Protein AF-A0A5C9EE00-F1 (afdb_monomer)

Mean predicted aligned error: 8.83 Å

Solvent-accessible surface area (backbone atoms only — not comparable to full-atom values): 4661 Å² total; per-residue (Å²): 132,55,71,70,54,52,48,63,77,40,44,71,58,52,49,53,52,50,52,53,49,52,52,49,36,52,50,49,22,52,52,47,26,50,50,41,34,69,76,68,66,42,54,75,70,68,21,47,56,55,14,49,52,52,31,52,52,51,52,52,52,51,53,52,50,52,51,50,56,52,54,53,49,51,55,51,50,55,56,51,56,62,58,76,76,107

Foldseek 3Di:
DDPVVVCVVCVVVVVVLVVVLVVVLVVQLVVQLVCCCPVVVDDNVVSNVRSVVRSVVSVVVSVVVVVVVVVVVVVVVVVVVVVVVD

Secondary structure (DSSP, 8-state):
--HHHHHHHTHHHHHHHHHHHHHHHHHHHHHHHHHHHHHS---HHHHHHHHHHHHHHHHHHHHHHHHHHHHHHHHHHHHHHHHHT-

Radius of gyration: 19.13 Å; Cα contacts (8 Å, |Δi|>4): 34; chains: 1; bounding box: 44×23×53 Å

pLDDT: mean 78.39, std 7.21, range [48.19, 87.31]

Nearest PDB structures (foldseek):
  8b6h-assembly1_EG  TM=4.967E-01  e=3.124E+00  Tetrahymena thermophila SB210
  6rh7-assembly1_B  TM=4.861E-01  e=4.028E+00  Thermotoga maritima
  3dge-assembly3_A  TM=4.995E-01  e=5.534E+00  Thermotoga maritima

Sequence (86 aa):
MDIKEFISENKVFLKKLVYLGLVVLLLSFWVFYNIFRINIGFEVYPSWGYGILTALGFTAGLLTLIYFLVEYREVISEKTSKIIKR

Structure (mmCIF, N/CA/C/O backbone):
data_AF-A0A5C9EE00-F1
#
_entry.id   AF-A0A5C9EE00-F1
#
loop_
_atom_site.group_PDB
_atom_site.id
_atom_site.type_symbol
_atom_site.label_atom_id
_atom_site.label_alt_id
_atom_site.label_comp_id
_atom_site.label_asym_id
_atom_site.label_entity_id
_atom_site.label_seq_id
_atom_site.pdbx_PDB_ins_code
_atom_site.Cartn_x
_atom_site.Cartn_y
_atom_site.Cartn_z
_atom_site.occupancy
_atom_site.B_iso_or_equiv
_atom_site.auth_seq_id
_atom_site.auth_comp_id
_atom_site.auth_asym_id
_atom_site.auth_atom_id
_atom_site.pdbx_PDB_model_num
ATOM 1 N N . MET A 1 1 ? -10.243 3.592 24.406 1.00 56.91 1 MET A N 1
ATOM 2 C CA . MET A 1 1 ? -10.108 2.232 23.853 1.00 56.91 1 MET A CA 1
ATOM 3 C C . MET A 1 1 ? -8.646 2.078 23.505 1.00 56.91 1 MET A C 1
ATOM 5 O O . MET A 1 1 ? -8.117 2.961 22.841 1.00 56.91 1 MET A O 1
ATOM 9 N N . ASP A 1 2 ? -7.978 1.067 24.042 1.00 72.12 2 ASP A N 1
ATOM 10 C CA . ASP A 1 2 ? -6.547 0.868 23.786 1.00 72.12 2 ASP A CA 1
ATOM 11 C C . ASP A 1 2 ? -6.351 0.439 22.313 1.00 72.12 2 ASP A C 1
ATOM 13 O O . ASP A 1 2 ? -7.181 -0.288 21.760 1.00 72.12 2 ASP A O 1
ATOM 17 N N . ILE A 1 3 ? -5.272 0.869 21.650 1.00 71.25 3 ILE A N 1
ATOM 18 C CA . ILE A 1 3 ? -4.959 0.483 20.257 1.00 71.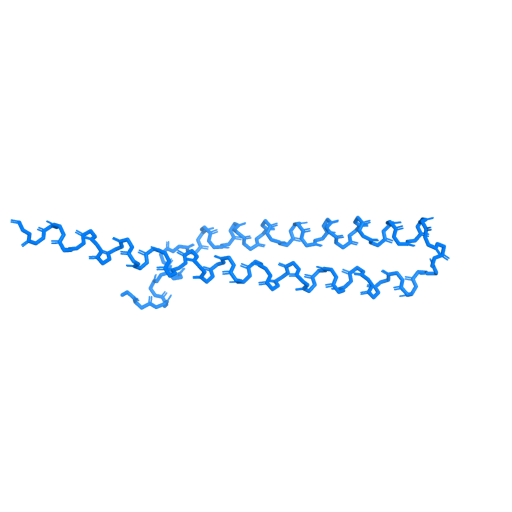25 3 ILE A CA 1
ATOM 19 C C . ILE A 1 3 ? -4.944 -1.041 20.103 1.00 71.25 3 ILE A C 1
ATOM 21 O O . ILE A 1 3 ? -5.397 -1.581 19.089 1.00 71.25 3 ILE A O 1
ATOM 25 N N . LYS A 1 4 ? -4.457 -1.755 21.123 1.00 75.19 4 LYS A N 1
ATOM 26 C CA . LYS A 1 4 ? -4.438 -3.224 21.125 1.00 75.19 4 LYS A CA 1
ATOM 27 C C . LYS A 1 4 ? -5.848 -3.817 21.129 1.00 75.19 4 LYS A C 1
ATOM 29 O O . LYS A 1 4 ? -6.087 -4.831 20.475 1.00 75.19 4 LYS A O 1
ATOM 34 N N . GLU A 1 5 ? -6.770 -3.163 21.824 1.00 79.44 5 GLU A N 1
ATOM 35 C CA . GLU A 1 5 ? -8.180 -3.537 21.924 1.00 79.44 5 GLU A CA 1
ATOM 36 C C . GLU A 1 5 ? -8.882 -3.339 20.573 1.00 79.44 5 GLU A C 1
ATOM 38 O O . GLU A 1 5 ? -9.509 -4.263 20.058 1.00 79.44 5 GLU A O 1
ATOM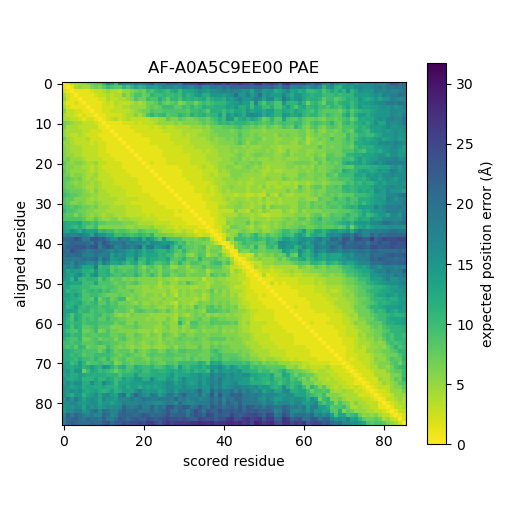 43 N N . PHE A 1 6 ? -8.643 -2.199 19.913 1.00 74.38 6 PHE A N 1
ATOM 44 C CA . PHE A 1 6 ? -9.167 -1.922 18.572 1.00 74.38 6 PHE A CA 1
ATOM 45 C C . PHE A 1 6 ? -8.694 -2.937 17.524 1.00 74.38 6 PHE A C 1
ATOM 47 O O . PHE A 1 6 ? -9.498 -3.438 16.729 1.00 74.38 6 PHE A O 1
ATOM 54 N N . ILE A 1 7 ? -7.392 -3.249 17.516 1.00 78.19 7 ILE A N 1
ATOM 55 C CA . ILE A 1 7 ? -6.808 -4.225 16.586 1.00 78.19 7 ILE A CA 1
ATOM 56 C C . ILE A 1 7 ? -7.391 -5.618 16.834 1.00 78.19 7 ILE A C 1
ATOM 58 O O . ILE A 1 7 ? -7.661 -6.344 15.876 1.00 78.19 7 ILE A O 1
ATOM 62 N N . SER A 1 8 ? -7.592 -5.989 18.100 1.00 82.25 8 SER A N 1
ATOM 63 C CA . SER A 1 8 ? -8.202 -7.263 18.483 1.00 82.25 8 SER A CA 1
ATOM 64 C C . SER A 1 8 ? -9.640 -7.374 17.967 1.00 82.25 8 SER A C 1
ATOM 66 O O . SER A 1 8 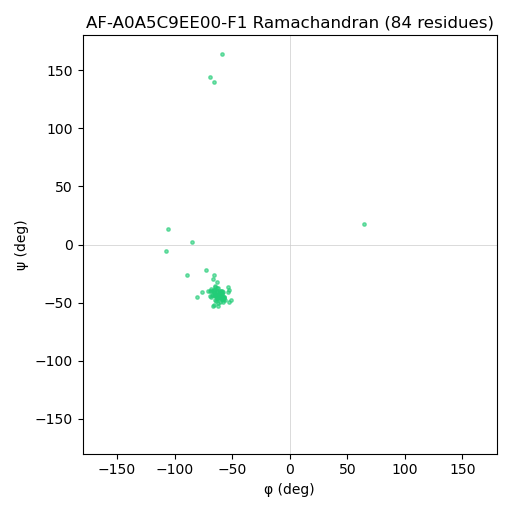? -9.964 -8.337 17.267 1.00 82.25 8 SER A O 1
ATOM 68 N N . GLU A 1 9 ? -10.468 -6.355 18.215 1.00 83.75 9 GLU A N 1
ATOM 69 C CA . GLU A 1 9 ? -11.874 -6.315 17.788 1.00 83.75 9 GLU A CA 1
ATOM 70 C C . GLU A 1 9 ? -12.033 -6.326 16.262 1.00 83.75 9 GLU A C 1
ATOM 72 O O . GLU A 1 9 ? -12.928 -6.975 15.721 1.00 83.75 9 GLU A O 1
ATOM 77 N N . ASN A 1 10 ? -11.141 -5.639 15.543 1.00 81.19 10 ASN A N 1
ATOM 78 C CA . ASN A 1 10 ? -11.271 -5.417 14.101 1.00 81.19 10 ASN A CA 1
ATOM 79 C C . ASN A 1 10 ? -10.313 -6.279 13.266 1.00 81.19 10 ASN A C 1
ATOM 81 O O . ASN A 1 10 ? -10.158 -6.054 12.064 1.00 81.19 10 ASN A O 1
ATOM 85 N N . LYS A 1 11 ? -9.686 -7.302 13.860 1.00 82.19 11 LYS A N 1
ATOM 86 C CA . LYS A 1 11 ? -8.630 -8.123 13.237 1.00 82.19 11 LYS A CA 1
ATOM 87 C C . LYS A 1 11 ? -9.017 -8.704 11.874 1.00 82.19 11 LYS A C 1
ATOM 89 O O . LYS A 1 11 ? -8.188 -8.762 10.966 1.00 82.19 11 LYS A O 1
ATOM 94 N N . VAL A 1 12 ? -10.266 -9.146 11.717 1.00 85.50 12 VAL A N 1
ATOM 95 C CA . VAL A 1 12 ? -10.775 -9.714 10.454 1.00 85.50 12 VAL A CA 1
ATOM 96 C C . VAL A 1 12 ? -10.896 -8.637 9.376 1.00 85.50 12 VAL A C 1
ATOM 98 O O . VAL A 1 12 ? -10.486 -8.861 8.237 1.00 85.50 12 VAL A O 1
ATOM 101 N N . PHE A 1 13 ? -11.424 -7.466 9.734 1.00 81.38 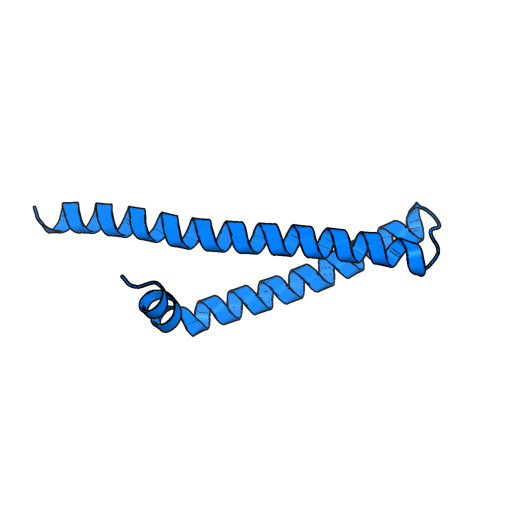13 PHE A N 1
ATOM 102 C CA . PHE A 1 13 ? -11.536 -6.325 8.829 1.00 81.38 13 PHE A CA 1
ATOM 103 C C . PHE A 1 13 ? -10.153 -5.801 8.424 1.00 81.38 13 PHE A C 1
ATOM 105 O O . PHE A 1 13 ? -9.873 -5.678 7.233 1.00 81.38 13 PHE A O 1
ATOM 112 N N . LEU A 1 14 ? -9.253 -5.610 9.394 1.00 81.88 14 LEU A N 1
ATOM 113 C CA . LEU A 1 14 ? -7.873 -5.180 9.157 1.00 81.88 14 LEU A CA 1
ATOM 114 C C . LEU A 1 14 ? -7.122 -6.152 8.241 1.00 81.88 14 LEU A C 1
ATOM 116 O O . LEU A 1 14 ? -6.453 -5.714 7.310 1.00 81.88 14 LEU A O 1
ATOM 120 N N . LYS A 1 15 ? -7.285 -7.471 8.425 1.00 83.38 15 LYS A N 1
ATOM 121 C CA . LYS A 1 15 ? -6.720 -8.467 7.499 1.00 83.38 15 LYS A CA 1
ATOM 122 C C . LYS A 1 15 ? -7.220 -8.277 6.069 1.00 83.38 15 LYS A C 1
ATOM 124 O O . LYS A 1 15 ? -6.410 -8.277 5.149 1.00 83.38 15 LYS A O 1
ATOM 129 N N . LYS A 1 16 ? -8.533 -8.116 5.868 1.00 85.44 16 LYS A N 1
ATOM 130 C CA . LYS A 1 16 ? -9.109 -7.888 4.530 1.00 85.44 16 LYS A CA 1
ATOM 131 C C . LYS A 1 16 ? -8.568 -6.606 3.898 1.00 85.44 16 LYS A C 1
ATOM 133 O O . LYS A 1 16 ? -8.236 -6.616 2.717 1.00 85.44 16 LYS A O 1
ATOM 138 N N . LEU A 1 17 ? -8.428 -5.544 4.690 1.00 81.56 17 LEU A N 1
ATOM 139 C CA . LEU A 1 17 ? -7.860 -4.274 4.245 1.00 81.56 17 LEU A CA 1
ATOM 140 C C . LEU A 1 17 ? -6.393 -4.427 3.813 1.00 81.56 17 LEU A C 1
ATOM 142 O O . LEU A 1 17 ? -6.012 -3.930 2.758 1.00 81.56 17 LEU A O 1
ATOM 146 N N . VAL A 1 18 ? -5.591 -5.170 4.583 1.00 83.62 18 VAL A N 1
ATOM 147 C CA . VAL A 1 18 ? -4.195 -5.479 4.236 1.00 83.62 18 VAL A CA 1
ATOM 148 C C . VAL A 1 18 ? -4.119 -6.296 2.947 1.00 83.62 18 VAL A C 1
ATOM 150 O O . VAL A 1 18 ? -3.338 -5.948 2.067 1.00 83.62 18 VAL A O 1
ATOM 153 N N . TYR A 1 19 ? -4.942 -7.339 2.785 1.00 86.19 19 TYR A N 1
ATOM 154 C CA . TYR A 1 19 ? -4.965 -8.123 1.544 1.00 86.19 19 TYR A CA 1
ATOM 155 C C . TYR A 1 19 ? -5.350 -7.278 0.332 1.00 86.19 19 TYR A C 1
ATOM 157 O O . TYR A 1 19 ? -4.693 -7.368 -0.703 1.00 86.19 19 TYR A O 1
ATOM 165 N N . LEU A 1 20 ? -6.374 -6.434 0.464 1.00 84.00 20 LEU A N 1
ATOM 166 C CA . LEU A 1 20 ? -6.763 -5.506 -0.592 1.00 84.00 20 LEU A CA 1
ATOM 167 C C . LEU A 1 20 ? -5.607 -4.553 -0.929 1.00 84.00 20 LEU A C 1
ATOM 169 O O . LEU A 1 20 ? -5.284 -4.375 -2.099 1.00 84.00 20 LEU A O 1
ATOM 173 N N . GLY A 1 21 ? -4.934 -4.014 0.091 1.00 82.62 21 GLY A N 1
ATOM 174 C CA . GLY A 1 21 ? -3.743 -3.183 -0.067 1.00 82.62 21 GLY A CA 1
ATOM 175 C C . GLY A 1 21 ? -2.619 -3.889 -0.827 1.00 82.62 21 GLY A C 1
ATOM 176 O O . GLY A 1 21 ? -2.065 -3.310 -1.755 1.00 82.62 21 GLY A O 1
ATOM 177 N N . LEU A 1 22 ? -2.324 -5.150 -0.496 1.00 85.31 22 LEU A N 1
ATOM 178 C CA . LEU A 1 22 ? -1.310 -5.959 -1.186 1.00 85.31 22 LEU A CA 1
ATOM 179 C C . LEU A 1 22 ? -1.666 -6.216 -2.656 1.00 85.31 22 LEU A C 1
ATOM 181 O O . LEU A 1 22 ? -0.793 -6.137 -3.519 1.00 85.31 22 LEU A O 1
ATOM 185 N N . VAL A 1 23 ? -2.939 -6.496 -2.953 1.00 87.31 23 VAL A N 1
ATOM 186 C CA . VAL A 1 23 ? -3.409 -6.678 -4.335 1.00 87.31 23 VAL A CA 1
ATOM 187 C C . VAL A 1 23 ? -3.245 -5.385 -5.128 1.00 87.31 23 VAL A C 1
ATOM 189 O O . VAL A 1 23 ? -2.699 -5.411 -6.230 1.00 87.31 23 VAL A O 1
ATOM 192 N N . VAL A 1 24 ? -3.666 -4.249 -4.568 1.00 84.00 24 VAL A N 1
ATOM 193 C CA . VAL A 1 24 ? -3.535 -2.958 -5.251 1.00 84.00 24 VAL A CA 1
ATOM 194 C C . VAL A 1 24 ? -2.065 -2.580 -5.431 1.00 84.00 24 VAL A C 1
ATOM 196 O O . VAL A 1 24 ? -1.692 -2.161 -6.518 1.00 84.00 24 VAL A O 1
ATOM 199 N N . LEU A 1 25 ? -1.212 -2.821 -4.432 1.00 84.88 25 LEU A N 1
ATOM 200 C CA . LEU A 1 25 ? 0.238 -2.625 -4.530 1.00 84.88 25 LEU A CA 1
ATOM 201 C C . LEU A 1 25 ? 0.856 -3.407 -5.688 1.00 84.88 25 LEU A C 1
ATOM 203 O O . LEU A 1 25 ? 1.617 -2.842 -6.475 1.00 84.88 25 LEU A O 1
ATOM 207 N N . LEU A 1 26 ? 0.515 -4.692 -5.804 1.00 85.31 26 LEU A N 1
ATOM 208 C CA . LEU A 1 26 ? 1.010 -5.546 -6.878 1.00 85.31 26 LEU A CA 1
ATOM 209 C C . LEU A 1 26 ? 0.539 -5.042 -8.245 1.00 85.31 26 LEU A C 1
ATOM 211 O O . LEU A 1 26 ? 1.343 -4.939 -9.170 1.00 85.31 26 LEU A O 1
ATOM 215 N N . LEU A 1 27 ? -0.743 -4.692 -8.369 1.00 84.44 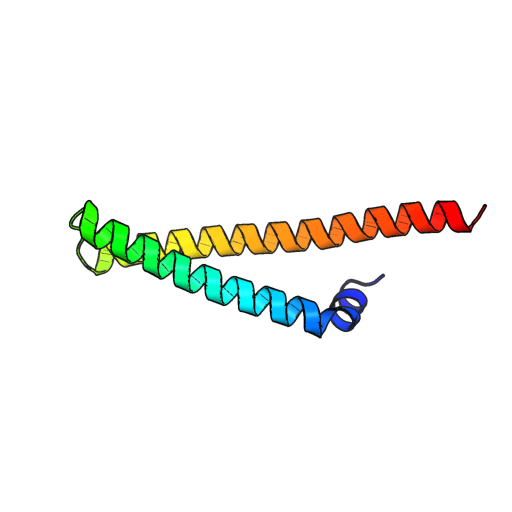27 LEU A N 1
ATOM 216 C CA . LEU A 1 27 ? -1.304 -4.160 -9.610 1.00 84.44 27 LEU A CA 1
ATOM 217 C C . LEU A 1 27 ? -0.678 -2.814 -9.983 1.00 84.44 27 LEU A C 1
ATOM 219 O O . LEU A 1 27 ? -0.315 -2.623 -11.140 1.00 84.44 27 LEU A O 1
ATOM 223 N N . SER A 1 28 ? -0.489 -1.905 -9.024 1.00 81.19 28 SER A N 1
ATOM 224 C CA . SER A 1 28 ? 0.200 -0.633 -9.246 1.00 81.19 28 SER A CA 1
ATOM 225 C C . SER A 1 28 ? 1.638 -0.865 -9.700 1.00 81.19 28 SER A C 1
ATOM 227 O O . SER A 1 28 ? 2.027 -0.339 -10.739 1.00 81.19 28 SER A O 1
ATOM 229 N N . PHE A 1 29 ? 2.410 -1.708 -9.006 1.00 86.62 29 PHE A N 1
ATOM 230 C CA . PHE A 1 29 ? 3.759 -2.067 -9.448 1.00 86.62 29 PHE A CA 1
ATOM 231 C C . PHE A 1 29 ? 3.746 -2.563 -10.898 1.00 86.62 29 PHE A C 1
ATOM 233 O O . PHE A 1 29 ? 4.515 -2.075 -11.721 1.00 86.62 29 PHE A O 1
ATOM 240 N N . TRP A 1 30 ? 2.845 -3.493 -11.224 1.00 85.69 30 TRP A N 1
ATOM 241 C CA . TRP A 1 30 ? 2.796 -4.128 -12.537 1.00 85.69 30 TRP A CA 1
ATOM 242 C C . TRP A 1 30 ? 2.385 -3.157 -13.647 1.00 85.69 30 TRP A C 1
ATOM 244 O O . TRP A 1 30 ? 3.013 -3.134 -14.705 1.00 85.69 30 TRP A O 1
ATOM 254 N N . VAL A 1 31 ? 1.376 -2.317 -13.407 1.00 86.06 31 VAL A N 1
ATOM 255 C CA . VAL A 1 31 ? 0.921 -1.293 -14.358 1.00 86.06 31 VAL A CA 1
ATOM 256 C C . VAL A 1 31 ? 2.034 -0.289 -14.626 1.00 86.06 31 VAL A C 1
ATOM 258 O O . VAL A 1 31 ? 2.401 -0.084 -15.782 1.00 86.06 31 VAL A O 1
ATOM 261 N N . PHE A 1 32 ? 2.618 0.297 -13.580 1.00 80.94 32 PHE A N 1
ATOM 262 C CA . PHE A 1 32 ? 3.659 1.306 -13.753 1.00 80.94 32 PHE A CA 1
ATOM 263 C C . PHE A 1 32 ? 4.926 0.699 -14.362 1.00 80.94 32 PHE A C 1
ATOM 265 O O . PHE A 1 32 ? 5.439 1.250 -15.331 1.00 80.94 32 PHE A O 1
ATOM 272 N N . TYR A 1 33 ? 5.369 -0.478 -13.912 1.00 83.38 33 TYR A N 1
ATOM 273 C CA . TYR A 1 33 ? 6.489 -1.196 -14.530 1.00 83.38 33 TYR A CA 1
ATOM 274 C C . TYR A 1 33 ? 6.308 -1.355 -16.049 1.00 83.38 33 TYR A C 1
ATOM 276 O O . TYR A 1 33 ? 7.224 -1.045 -16.814 1.00 83.38 33 TYR A O 1
ATOM 284 N N . ASN A 1 34 ? 5.125 -1.790 -16.497 1.00 83.62 34 ASN A N 1
ATOM 285 C CA . ASN A 1 34 ? 4.851 -1.976 -17.922 1.00 83.62 34 ASN A CA 1
ATOM 286 C C . ASN A 1 34 ? 4.736 -0.645 -18.680 1.00 83.62 34 ASN A C 1
ATOM 288 O O . ASN A 1 34 ? 5.278 -0.538 -19.777 1.00 83.62 34 ASN A O 1
ATOM 292 N N . ILE A 1 35 ? 4.103 0.380 -18.098 1.00 84.25 35 ILE A N 1
ATOM 293 C CA . ILE A 1 35 ? 4.037 1.728 -18.686 1.00 84.25 35 ILE A CA 1
ATOM 294 C C . ILE A 1 35 ? 5.447 2.287 -18.907 1.00 84.25 35 ILE A C 1
ATOM 296 O O . ILE A 1 35 ? 5.743 2.774 -19.996 1.00 84.25 35 ILE A O 1
ATOM 300 N N . PHE A 1 36 ? 6.331 2.185 -17.913 1.00 79.38 36 PHE A N 1
ATOM 301 C CA . PHE A 1 36 ? 7.703 2.690 -18.003 1.00 79.38 36 PHE A CA 1
ATOM 302 C C . PHE A 1 36 ? 8.545 1.911 -19.024 1.00 79.38 36 PHE A C 1
ATOM 304 O O . PHE A 1 36 ? 9.274 2.524 -19.807 1.00 79.38 36 PHE A O 1
ATOM 311 N N . ARG A 1 37 ? 8.386 0.582 -19.089 1.00 80.56 37 ARG A N 1
ATOM 312 C CA . ARG A 1 37 ? 9.033 -0.260 -20.110 1.00 80.56 37 ARG A CA 1
ATOM 313 C C . ARG A 1 37 ? 8.587 0.076 -21.530 1.00 80.56 37 ARG A C 1
ATOM 315 O O . ARG A 1 37 ? 9.424 0.150 -22.422 1.00 80.56 37 ARG A O 1
ATOM 322 N N . ILE A 1 38 ? 7.281 0.235 -21.744 1.00 83.94 38 ILE A N 1
ATOM 323 C CA . ILE A 1 38 ? 6.701 0.386 -23.085 1.00 83.94 38 ILE A CA 1
ATOM 324 C C . ILE A 1 3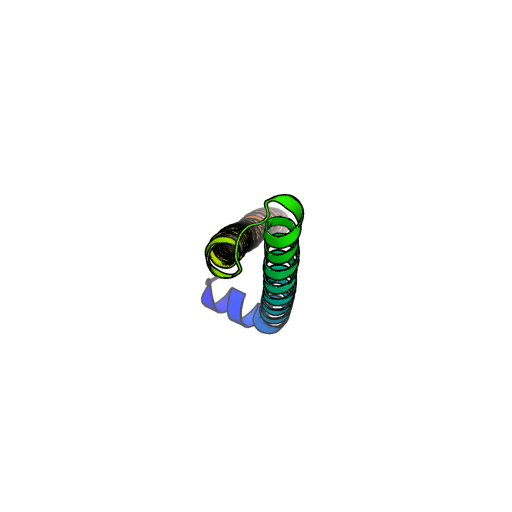8 ? 6.853 1.822 -23.595 1.00 83.94 38 ILE A C 1
ATOM 326 O O . ILE A 1 38 ? 7.249 2.015 -24.739 1.00 83.94 38 ILE A O 1
ATOM 330 N N . ASN A 1 39 ? 6.573 2.830 -22.762 1.00 73.56 39 ASN A N 1
ATOM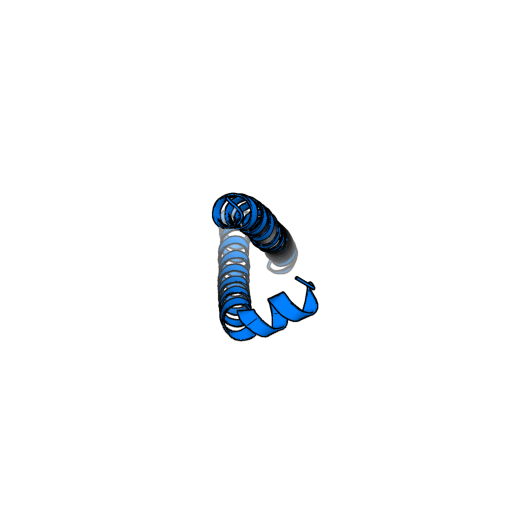 331 C CA . ASN A 1 39 ? 6.493 4.220 -23.225 1.00 73.56 39 ASN A CA 1
ATOM 332 C C . ASN A 1 39 ? 7.824 4.971 -23.179 1.00 73.56 39 ASN A C 1
ATOM 334 O O . ASN A 1 39 ? 7.994 5.929 -23.927 1.00 73.56 39 ASN A O 1
ATOM 338 N N . ILE A 1 40 ? 8.749 4.578 -22.298 1.00 70.25 40 ILE A N 1
ATOM 339 C CA . ILE A 1 40 ? 10.023 5.299 -22.111 1.00 70.25 40 ILE A CA 1
ATOM 340 C C . ILE A 1 40 ? 11.203 4.506 -22.696 1.00 70.25 40 ILE A C 1
ATOM 342 O O . ILE A 1 40 ? 12.323 5.002 -22.753 1.00 70.25 40 ILE A O 1
ATOM 346 N N . GLY A 1 41 ? 10.963 3.274 -23.163 1.00 70.00 41 GLY A N 1
ATOM 347 C CA . GLY A 1 41 ? 12.008 2.409 -23.716 1.00 70.00 41 GLY A CA 1
ATOM 348 C C . GLY A 1 41 ? 13.068 2.014 -22.685 1.00 70.00 41 GLY A C 1
ATOM 349 O O . GLY A 1 41 ? 14.165 1.604 -23.056 1.00 70.00 41 GLY A O 1
ATOM 350 N N . PHE A 1 42 ? 12.766 2.156 -21.391 1.00 69.62 42 PHE A N 1
ATOM 351 C CA . PHE A 1 42 ? 13.690 1.791 -20.331 1.00 69.62 42 PHE A CA 1
ATOM 352 C C . PHE A 1 42 ? 13.945 0.283 -20.320 1.00 69.62 42 PHE A C 1
ATOM 354 O O . PHE A 1 42 ? 13.028 -0.537 -20.441 1.00 69.62 42 PHE A O 1
ATOM 361 N N . GLU A 1 43 ? 15.204 -0.087 -20.085 1.00 73.06 43 GLU A N 1
ATOM 362 C CA . GLU A 1 43 ? 15.575 -1.463 -19.782 1.00 73.06 43 GLU A CA 1
ATOM 363 C C . GLU A 1 43 ? 14.847 -1.969 -18.521 1.00 73.06 43 GLU A C 1
ATOM 365 O O . GLU A 1 43 ? 14.283 -1.209 -17.721 1.00 73.06 43 GLU A O 1
ATOM 370 N N . VAL A 1 44 ? 14.841 -3.290 -18.332 1.00 69.00 44 VAL A N 1
ATOM 371 C CA . VAL A 1 44 ? 14.138 -3.944 -17.216 1.00 69.00 44 VAL A CA 1
ATOM 372 C C . VAL A 1 44 ? 14.562 -3.353 -15.866 1.00 69.00 44 VAL A C 1
ATOM 374 O O . VAL A 1 44 ? 13.706 -3.102 -15.022 1.00 69.00 44 VAL A O 1
ATOM 377 N N . TYR A 1 45 ? 15.855 -3.074 -15.694 1.00 69.25 45 TYR A N 1
ATOM 378 C CA . TYR A 1 45 ? 16.450 -2.645 -14.428 1.00 69.25 45 TYR A CA 1
ATOM 379 C C . TYR A 1 45 ? 15.988 -1.249 -13.947 1.00 69.25 45 TYR A C 1
ATOM 381 O O . TYR A 1 45 ? 15.471 -1.158 -12.833 1.00 69.25 45 TYR A O 1
ATOM 389 N N . PRO A 1 46 ? 16.062 -0.163 -14.748 1.00 74.31 46 PRO A N 1
ATOM 390 C CA . PRO A 1 46 ? 15.517 1.138 -14.343 1.00 74.31 46 PRO A CA 1
ATOM 391 C C . PRO A 1 46 ? 13.994 1.119 -14.134 1.00 74.31 46 PRO A C 1
ATOM 393 O O . PRO A 1 46 ? 13.486 1.788 -13.234 1.00 74.31 46 PRO A O 1
ATOM 396 N N . SER A 1 47 ? 13.259 0.299 -14.892 1.00 76.00 47 SER A N 1
ATOM 397 C CA . SER A 1 47 ? 11.796 0.190 -14.770 1.00 76.00 47 SER A CA 1
ATOM 398 C C . SER A 1 47 ? 11.341 -0.395 -13.424 1.00 76.00 47 SER A C 1
ATOM 400 O O . SER A 1 47 ? 10.239 -0.095 -12.956 1.00 76.00 47 SER A O 1
ATOM 402 N N . TRP A 1 48 ? 12.185 -1.198 -12.765 1.00 79.94 48 TRP A N 1
ATOM 403 C CA . TRP A 1 48 ? 11.897 -1.727 -11.426 1.00 79.94 48 TRP A CA 1
ATOM 404 C C . TRP A 1 48 ? 11.907 -0.628 -10.369 1.00 79.94 48 TRP A C 1
ATOM 406 O O . TRP A 1 48 ? 11.048 -0.633 -9.490 1.00 79.94 48 TRP A O 1
ATOM 416 N N . GLY A 1 49 ? 12.828 0.336 -10.477 1.00 80.69 49 GLY A N 1
ATOM 417 C CA . GLY A 1 49 ? 12.916 1.465 -9.549 1.00 80.69 49 GLY A CA 1
ATOM 418 C C . GLY A 1 49 ? 11.617 2.267 -9.501 1.00 80.69 49 GLY A C 1
ATOM 419 O O . GLY A 1 49 ? 11.098 2.539 -8.420 1.00 80.69 49 GLY A O 1
ATOM 420 N N . TYR A 1 50 ? 11.028 2.556 -10.663 1.00 78.25 50 TYR A N 1
ATOM 421 C CA . TYR A 1 50 ? 9.734 3.238 -10.744 1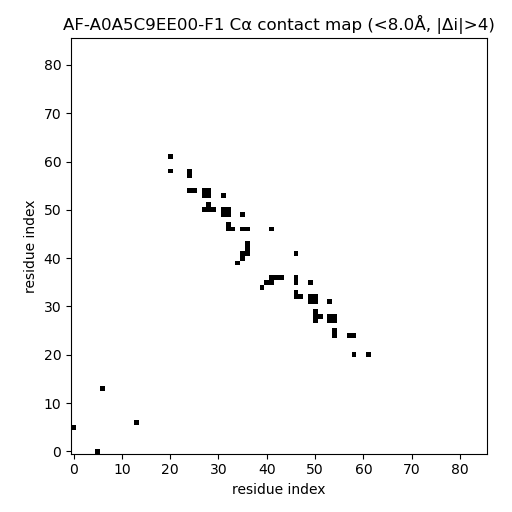.00 78.25 50 TYR A CA 1
ATOM 422 C C . TYR A 1 50 ? 8.592 2.400 -10.166 1.00 78.25 50 TYR A C 1
ATOM 424 O O . TYR A 1 50 ? 7.788 2.920 -9.390 1.00 78.25 50 TYR A O 1
ATOM 432 N N . GLY A 1 51 ? 8.538 1.101 -10.474 1.00 78.81 51 GLY A N 1
ATOM 433 C CA . GLY A 1 51 ? 7.553 0.200 -9.871 1.00 78.81 51 GLY A CA 1
ATOM 434 C C . GLY A 1 51 ? 7.643 0.192 -8.339 1.00 78.81 51 GLY A C 1
ATOM 435 O O . GLY A 1 51 ? 6.625 0.337 -7.661 1.00 78.81 51 GLY A O 1
ATOM 436 N N . ILE A 1 52 ? 8.859 0.086 -7.790 1.00 83.19 52 ILE A N 1
ATOM 437 C CA . ILE A 1 52 ? 9.121 0.080 -6.342 1.00 83.19 52 ILE A CA 1
ATOM 438 C C . ILE A 1 52 ? 8.728 1.416 -5.706 1.00 83.19 52 ILE A C 1
ATOM 440 O O . ILE A 1 52 ? 8.013 1.419 -4.706 1.00 83.19 52 ILE A O 1
ATOM 444 N N . LEU A 1 53 ? 9.143 2.550 -6.282 1.00 83.62 53 LEU A N 1
ATOM 445 C CA . LEU A 1 53 ? 8.790 3.882 -5.773 1.00 83.62 53 LEU A CA 1
ATOM 446 C C . LEU A 1 53 ? 7.274 4.083 -5.721 1.00 83.62 53 LEU A C 1
ATOM 448 O O . LEU A 1 53 ? 6.746 4.607 -4.739 1.00 83.62 53 LEU A O 1
ATOM 452 N N . THR A 1 54 ? 6.565 3.614 -6.747 1.00 81.44 54 THR A N 1
ATOM 453 C CA . THR A 1 54 ? 5.106 3.731 -6.801 1.00 81.44 54 THR A CA 1
ATOM 454 C C . THR A 1 54 ? 4.434 2.848 -5.748 1.00 81.44 54 THR A C 1
ATOM 456 O O . THR A 1 54 ? 3.505 3.290 -5.070 1.00 81.44 54 THR A O 1
ATOM 459 N N . ALA A 1 55 ? 4.940 1.629 -5.538 1.00 79.88 55 ALA A N 1
ATOM 460 C CA . ALA A 1 55 ? 4.469 0.745 -4.473 1.00 79.88 55 ALA A CA 1
ATOM 461 C C . ALA A 1 55 ? 4.729 1.330 -3.069 1.00 79.88 55 ALA A C 1
ATOM 463 O O . ALA A 1 55 ? 3.856 1.290 -2.199 1.00 79.88 55 ALA A O 1
ATOM 464 N N . LEU A 1 56 ? 5.892 1.943 -2.837 1.00 84.69 56 LEU A N 1
ATOM 465 C CA . LEU A 1 56 ? 6.189 2.628 -1.574 1.00 84.69 56 LEU A CA 1
ATOM 466 C C . LEU A 1 56 ? 5.225 3.795 -1.321 1.00 84.69 56 LEU A C 1
ATOM 468 O O . LEU A 1 56 ? 4.671 3.899 -0.225 1.00 84.69 56 LEU A O 1
ATOM 472 N N . GLY A 1 57 ? 4.960 4.622 -2.337 1.00 83.44 57 GLY A N 1
ATOM 473 C CA . GLY A 1 57 ? 3.987 5.715 -2.244 1.00 83.44 57 GLY A CA 1
ATOM 474 C C . GLY A 1 57 ? 2.577 5.222 -1.903 1.00 83.44 57 GLY A C 1
ATOM 475 O O . GLY A 1 57 ? 1.914 5.779 -1.027 1.00 83.44 57 GLY A O 1
ATOM 476 N N . PHE A 1 58 ? 2.140 4.125 -2.525 1.00 81.00 58 PHE A N 1
ATOM 477 C CA . PHE A 1 58 ? 0.836 3.525 -2.238 1.00 81.00 58 PHE A CA 1
ATOM 478 C C . PHE A 1 58 ? 0.755 2.958 -0.812 1.00 81.00 58 PHE A C 1
ATOM 480 O O . PHE A 1 58 ? -0.254 3.122 -0.126 1.00 81.00 58 PHE A O 1
ATOM 487 N N . THR A 1 59 ? 1.839 2.339 -0.336 1.00 83.88 59 THR A N 1
ATOM 488 C CA . THR A 1 59 ? 1.942 1.831 1.041 1.00 83.88 59 THR A CA 1
ATOM 489 C C . THR A 1 59 ? 1.810 2.967 2.054 1.00 83.88 59 THR A C 1
ATOM 491 O O . THR A 1 59 ? 1.044 2.847 3.010 1.00 83.88 59 THR A O 1
ATOM 494 N N . ALA A 1 60 ? 2.503 4.089 1.828 1.00 86.00 60 ALA A N 1
ATOM 495 C CA . ALA A 1 60 ? 2.389 5.273 2.675 1.00 86.00 60 ALA A CA 1
ATOM 496 C C . ALA A 1 60 ? 0.948 5.811 2.698 1.00 86.00 60 ALA A C 1
ATOM 498 O O . ALA A 1 60 ? 0.392 6.015 3.776 1.00 86.00 60 ALA A O 1
ATOM 499 N N . GLY A 1 61 ? 0.307 5.941 1.530 1.00 83.62 61 GLY A N 1
ATOM 500 C CA . GLY A 1 61 ? -1.090 6.377 1.434 1.00 83.62 61 GLY A CA 1
ATOM 501 C C . GLY A 1 61 ? -2.068 5.460 2.177 1.00 83.62 61 GLY A C 1
ATOM 502 O O . GLY A 1 61 ? -2.969 5.944 2.863 1.00 83.62 61 GLY A O 1
ATOM 503 N N . LEU A 1 62 ? -1.865 4.140 2.110 1.00 83.25 62 LEU A N 1
ATOM 504 C CA . LEU A 1 62 ? -2.685 3.171 2.841 1.00 83.25 62 LEU A CA 1
ATOM 505 C C . LEU A 1 62 ? -2.526 3.314 4.362 1.00 83.25 62 LEU A C 1
ATOM 507 O O . LEU A 1 62 ? -3.522 3.285 5.083 1.00 83.25 62 LEU A O 1
ATOM 511 N N . LEU A 1 63 ? -1.296 3.492 4.854 1.00 82.44 63 LEU A N 1
ATOM 512 C CA . LEU A 1 63 ? -1.037 3.716 6.280 1.00 82.44 63 LEU A CA 1
ATOM 513 C C . LEU A 1 63 ? -1.682 5.016 6.771 1.00 82.44 63 LEU A C 1
ATOM 515 O O . LEU A 1 63 ? -2.324 5.015 7.821 1.00 82.44 63 LEU A O 1
ATOM 519 N N . THR A 1 64 ? -1.577 6.094 5.991 1.00 85.94 64 THR A N 1
ATOM 520 C CA . THR A 1 64 ? -2.254 7.364 6.280 1.00 85.94 64 THR A CA 1
ATOM 521 C C . THR A 1 64 ? -3.770 7.184 6.342 1.00 85.94 64 THR A C 1
ATOM 523 O O . THR A 1 64 ? -4.397 7.652 7.288 1.00 85.94 64 THR A O 1
ATOM 526 N N . LEU A 1 65 ? -4.369 6.455 5.396 1.00 82.00 65 LEU A N 1
ATOM 527 C CA . LEU A 1 65 ? -5.807 6.175 5.409 1.00 82.00 65 LEU A CA 1
ATOM 528 C C . LEU A 1 65 ? -6.228 5.383 6.655 1.00 82.00 65 LEU A C 1
ATOM 530 O O . LEU A 1 65 ? -7.224 5.726 7.285 1.00 82.00 65 LEU A O 1
ATOM 534 N N . ILE A 1 66 ? -5.476 4.342 7.027 1.00 81.25 66 ILE A N 1
ATOM 535 C CA . ILE A 1 66 ? -5.747 3.559 8.242 1.00 81.25 66 ILE A CA 1
ATOM 536 C C . ILE A 1 66 ? -5.696 4.460 9.476 1.00 81.25 66 ILE A C 1
ATOM 538 O O . ILE A 1 66 ? -6.606 4.400 10.299 1.00 81.25 66 ILE A O 1
ATOM 542 N N . TYR A 1 67 ? -4.672 5.308 9.582 1.00 82.38 67 TYR A N 1
ATOM 543 C CA . TYR A 1 67 ? -4.537 6.259 10.682 1.00 82.38 67 TYR A CA 1
ATOM 544 C C . TYR A 1 67 ? -5.750 7.197 10.773 1.00 82.38 67 TYR A C 1
ATOM 546 O O . TYR A 1 67 ? -6.382 7.277 11.825 1.00 82.38 67 TYR A O 1
ATOM 554 N N . PHE A 1 68 ? -6.156 7.805 9.653 1.00 83.25 68 PHE A N 1
ATOM 555 C CA . PHE A 1 68 ? -7.343 8.664 9.602 1.00 83.25 68 PHE A CA 1
ATOM 556 C C . PHE A 1 68 ? -8.632 7.929 9.977 1.00 83.25 68 PHE A C 1
ATOM 558 O O . PHE A 1 68 ? -9.476 8.490 10.669 1.00 83.25 68 PHE A O 1
ATOM 565 N N . LEU A 1 69 ? -8.814 6.681 9.536 1.00 78.06 69 LEU A N 1
ATOM 566 C CA . LEU A 1 69 ? -10.000 5.891 9.883 1.00 78.06 69 LEU A CA 1
ATOM 567 C C . LEU A 1 69 ? -10.062 5.577 11.384 1.00 78.06 69 LEU A C 1
ATOM 569 O O . LEU A 1 69 ? -11.154 5.566 11.958 1.00 78.06 69 LEU A O 1
ATOM 573 N N . VAL A 1 70 ? -8.910 5.335 12.015 1.00 79.00 70 VAL A N 1
ATOM 574 C CA . VAL A 1 70 ? -8.814 5.141 13.468 1.00 79.00 70 VAL A CA 1
ATOM 575 C C . VAL A 1 70 ? -9.186 6.431 14.195 1.00 79.00 70 VAL A C 1
ATOM 577 O O . VAL A 1 70 ? -10.101 6.416 15.018 1.00 79.00 70 VAL A O 1
ATOM 580 N N . GLU A 1 71 ? -8.558 7.548 13.832 1.00 79.06 71 GLU A N 1
ATOM 581 C CA . GLU A 1 71 ? -8.799 8.856 14.452 1.00 79.06 71 GLU A CA 1
ATOM 582 C C . GLU A 1 71 ? -10.259 9.311 14.275 1.00 79.06 71 GLU A C 1
ATOM 584 O O . GLU A 1 71 ? -10.928 9.714 15.228 1.00 79.06 71 GLU A O 1
ATOM 589 N N . TYR A 1 72 ? -10.822 9.155 13.075 1.00 77.50 72 TYR A N 1
ATOM 590 C CA . TYR A 1 72 ? -12.214 9.511 12.796 1.00 77.50 72 TYR A CA 1
ATOM 591 C C . TYR A 1 72 ? -13.208 8.689 13.632 1.00 77.50 72 TYR A C 1
ATOM 593 O O . TYR A 1 72 ? -14.218 9.219 14.109 1.00 77.50 72 TYR A O 1
ATOM 601 N N . ARG A 1 73 ? -12.922 7.399 13.868 1.00 71.25 73 ARG A N 1
ATOM 602 C CA . ARG A 1 73 ? -13.749 6.552 14.742 1.00 71.25 73 ARG A CA 1
ATOM 603 C C . ARG A 1 73 ? -13.699 7.029 16.195 1.00 71.25 73 ARG A C 1
ATOM 605 O O . ARG A 1 73 ? -14.734 7.003 16.865 1.00 71.25 73 ARG A O 1
ATOM 612 N N . GLU A 1 74 ? -12.540 7.467 16.682 1.00 72.81 74 GLU A N 1
ATOM 613 C CA . GLU A 1 74 ? -12.399 8.017 18.037 1.00 72.81 74 GLU A CA 1
ATOM 614 C C . GLU A 1 74 ? -13.238 9.287 18.218 1.00 72.81 74 GLU A C 1
ATOM 616 O O . GLU A 1 74 ? -14.007 9.379 19.178 1.00 72.81 74 GLU A O 1
ATOM 621 N N . VAL A 1 75 ? -13.198 10.201 17.244 1.00 72.31 75 VAL A N 1
ATOM 622 C CA . VAL A 1 75 ? -14.001 11.437 17.259 1.00 72.31 75 VAL A CA 1
ATOM 623 C C . VAL A 1 75 ? -15.505 11.139 17.288 1.00 72.31 75 VAL A C 1
ATOM 625 O O . VAL A 1 75 ? -16.260 11.771 18.037 1.00 72.31 75 VAL A O 1
ATOM 628 N N . ILE A 1 76 ? -15.970 10.165 16.497 1.00 70.25 76 ILE A N 1
ATOM 629 C CA . ILE A 1 76 ? -17.381 9.746 16.506 1.00 70.25 76 ILE A CA 1
ATOM 630 C C . ILE A 1 76 ? -17.755 9.123 17.855 1.00 70.25 76 ILE A C 1
ATOM 632 O O . ILE A 1 76 ? -18.805 9.454 18.414 1.00 70.25 76 ILE A O 1
ATOM 636 N N . SER A 1 77 ? -16.904 8.249 18.393 1.00 70.88 77 SER A N 1
ATOM 637 C CA . SER A 1 77 ? -17.121 7.609 19.695 1.00 70.88 77 SER A CA 1
ATOM 638 C C . SER A 1 77 ? -17.282 8.648 20.812 1.00 70.88 77 SER A C 1
ATOM 640 O O . SER A 1 77 ? -18.241 8.590 21.590 1.00 70.88 77 SER A O 1
ATOM 642 N N . GLU A 1 78 ? -16.419 9.668 20.840 1.00 71.56 78 GLU A N 1
ATOM 643 C CA . GLU A 1 78 ? -16.475 10.732 21.844 1.00 71.56 78 GLU A CA 1
ATOM 644 C C . GLU A 1 78 ? -17.760 11.569 21.735 1.00 71.56 78 GLU A C 1
ATOM 646 O O . GLU A 1 78 ? -18.421 11.842 22.745 1.00 71.56 78 GLU A O 1
ATOM 651 N N . LYS A 1 79 ? -18.167 11.936 20.510 1.00 72.12 79 LYS A N 1
ATOM 652 C CA . LYS A 1 79 ? -19.436 12.646 20.276 1.00 72.12 79 LYS A CA 1
ATOM 653 C C . LYS A 1 79 ? -20.645 11.828 20.724 1.00 72.12 79 LYS A C 1
ATOM 655 O O . LYS A 1 79 ? -21.545 12.376 21.356 1.00 72.12 79 LYS A O 1
ATOM 660 N N . THR A 1 80 ? -20.660 10.530 20.434 1.00 69.38 80 THR A N 1
ATOM 661 C CA . THR A 1 80 ? -21.796 9.648 20.750 1.00 69.38 80 THR A CA 1
ATOM 662 C C . THR A 1 80 ? -21.934 9.438 22.264 1.00 69.38 80 THR A C 1
ATOM 664 O O . THR A 1 80 ? -23.035 9.522 22.805 1.00 69.38 80 THR A O 1
ATOM 667 N N . SER A 1 81 ? -20.813 9.283 22.979 1.00 68.31 81 SER A N 1
ATOM 668 C CA . SER A 1 81 ? -20.766 9.206 24.451 1.00 68.31 81 SER A CA 1
ATOM 669 C C . SER A 1 81 ? -21.344 10.452 25.139 1.00 68.31 81 SER A C 1
ATOM 671 O O . SER A 1 81 ? -22.086 10.339 26.117 1.00 68.31 81 SER A O 1
ATOM 673 N N . LYS A 1 82 ? -21.063 11.651 24.606 1.00 69.31 82 LYS A N 1
ATOM 674 C CA . LYS A 1 82 ? -21.615 12.914 25.134 1.00 69.31 82 LYS A CA 1
ATOM 675 C C . LYS A 1 82 ? -23.130 13.031 24.945 1.00 69.31 82 LYS A C 1
ATOM 677 O O . LYS A 1 82 ? -23.777 13.676 25.763 1.00 69.31 82 LYS A O 1
ATOM 682 N N . ILE A 1 83 ? -23.688 12.422 23.898 1.00 71.44 83 ILE A N 1
ATOM 683 C CA . ILE A 1 83 ? -25.133 12.441 23.624 1.00 71.44 83 ILE A CA 1
ATOM 684 C C . ILE A 1 83 ? -25.881 11.475 24.552 1.00 71.44 83 ILE A C 1
ATOM 686 O O . ILE A 1 83 ? -26.929 11.837 25.065 1.00 71.44 83 ILE A O 1
ATOM 690 N N . ILE A 1 84 ? -25.333 10.284 24.816 1.00 69.19 84 ILE A N 1
ATOM 691 C CA . ILE A 1 84 ? -25.988 9.238 25.630 1.00 69.19 84 ILE A CA 1
ATOM 692 C C . ILE A 1 84 ? -26.022 9.579 27.136 1.00 69.19 84 ILE A C 1
ATOM 694 O O . ILE A 1 84 ? -26.847 9.048 27.871 1.00 69.19 84 ILE A O 1
ATOM 698 N N . LYS A 1 85 ? -25.131 10.455 27.619 1.00 57.91 85 LYS A N 1
ATOM 699 C CA . LYS A 1 85 ? -25.091 10.897 29.029 1.00 57.91 85 LYS A CA 1
ATOM 700 C C . LYS A 1 85 ? -26.043 12.060 29.368 1.00 57.91 85 LYS A C 1
ATOM 702 O O . LYS A 1 85 ? -26.004 12.533 30.504 1.00 57.91 85 LYS A O 1
ATOM 707 N N . ARG A 1 86 ? -26.839 12.545 28.413 1.00 48.19 86 ARG A N 1
ATOM 708 C CA . ARG A 1 86 ? -27.924 13.518 28.629 1.00 48.19 86 ARG A CA 1
ATOM 709 C C . ARG A 1 86 ? -29.266 12.808 28.625 1.00 48.19 86 ARG A C 1
ATOM 711 O O . ARG A 1 86 ? -30.128 13.264 29.402 1.00 48.19 86 ARG A O 1
#

=== Feature glossary ===
Legend for the data blocks above and below:

— What the protein is —

The amino-acid sequence is the protein's primary structure: the linear order of residues from the N-terminus to the C-terminus, written in one-letter code. Everything else here — the 3D coordinates, the secondary structure, the domain annotations — is ultimately a consequence of this string.

Database cross-references. InterPro integrates a dozen domain/family signature datab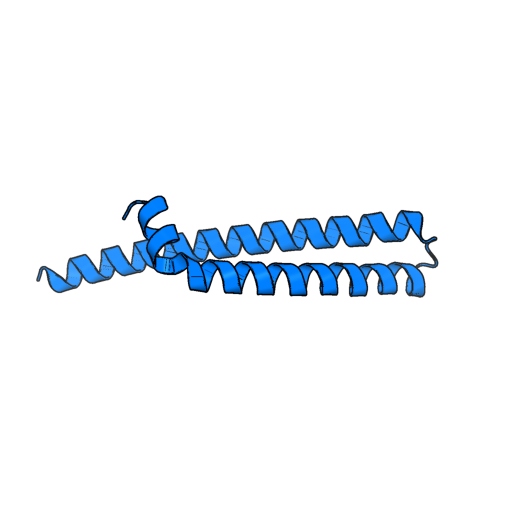ases into unified entries with residue-range hits. GO terms attach function/process/location labels with evidence codes. CATH codes position the fold in a four-level structural taxonomy. Organism is the NCBI-taxonomy species name.

— Where its atoms are —

The mmCIF block holds the 3D Cartesian coordinates of each backbone atom (N, Cα, C, O) in ångströms. mmCIF is the PDB's canonical archive format — a tagged-loop text representation of the atomic model.

The six renders are orthographic views along the three Cartesian axes in both directions. Representation (cartoon, sticks, or surface) and color scheme (sequence-rainbow or by-chain) vary across proteins so the training set covers all the common visualization conventions.

— Local backbone conformation —

Secondary structure is the local, repeating backbone conformation. DSSP classifies it into eight states by reading the hydrogen-bond network: three helix types (H, G, I), two β types (E, B), two non-regular types (T, S), and unstructured coil (-).

SS3 is a coarse helix/strand/coil call (letters a/b/c) made by the P-SEA algorithm from inter-Cα distances and dihedrals. It is less detailed than DSSP but needs only Cα positions.

Backbone dihedral angles. Every residue except chain termini has a φ (preceding-C → N → Cα → C) and a ψ (N → Cα → C → next-N). They are reported in degrees following the IUPAC sign convention. Secondary structure is essentially a statement about which (φ, ψ) basin each residue occupies.

— Global shape and packing —

The geometric summary reports three shape descriptors. Rg (radius of gyration) measures how spread out the Cα atoms are about their centre of mass; compact globular proteins have small Rg, elongated or unfolded ones large. Cα contacts (<8 Å, |i−j|>4) count long-range residue pairs in spatial proximity — high for tightly packed folds, near zero for rods or random coil. The bounding-box extents give the protein's footprint along x, y, z in Å.

Solvent accessibility: the surface area of each residue that a 1.4 Å water probe can touch, in Å². When only backbone atoms are present the absolute values are lower than full-atom SASA (side chains contribute most of the area) and are flagged as backbone-only.

Plot images: a contact map (which residues are close in 3D, as an N×N binary image), a Ramachandran scatter (backbone torsion angles, revealing secondary-structure composition at a glance), and — for AlphaFold structures — a PAE heatmap (pairwise prediction confidence).

— Structural neighborhood —

Foldseek's 3Di representation compresses backbone geometry into a per-residue letter drawn from a learned twenty-state alphabet. It captures the tertiary interaction pattern around each residue — which residues are packed against it in space, regardless of where they are in sequence.

Structural nearest neighbors (via Foldseek easy-search vs the PDB). Reported per hit: target PDB id, E-value, and alignment TM-score. A TM-score above ~0.5 is the conventional threshold for 'same fold'.

— Confidence and disorder —

pLDDT (predicted Local Distance Difference Test) is AlphaFold's per-residue confidence score, ranging from 0 to 100. Values above 90 indicate high confidence (typically well-packed cores); 70–90 is confident; 50–70 low confidence; below 50 usually means the region is disordered or the prediction is unreliable there. AlphaFold stores pLDDT in the mmCIF B-factor column.

For experimental (PDB) structures, the B-factor (temperature factor) quantifies the positional spread of each atom in the crystal — a combination of thermal vibration and static disorder — in units of Å². High B-factors mark flexible loops or poorly resolved regions; low B-factors mark the rigid, well-ordered core.

Predicted Aligned Error (PAE) is an AlphaFold confidence matrix: entry (i, j) is the expected error in the position of residue j, in ångströms, when the prediction is superimposed on the true structure at residue i. Low PAE within a block of residues means that block is internally rigid and well-predicted; high PAE between two blocks means their relative placement is uncertain even if each block individually is confident.